Protein AF-A0A4Y7KEE1-F1 (afdb_monomer_lite)

Foldseek 3Di:
DDKDFPDWDWDDDPDRDIDIDTDIADPVRHDDPDPVVVVVVVVVVCVCVVPQKAWAWDDDDVWIKIKIKHFQPPVNDGDPCLVVLLVVLVVVVDPDDDDDVCVVCCVVCVVVPPPQDFDFDDDDPTTITMTIDIDDPPPPDPDDRVVSRVSSVCSVVVHD

Structure (mmCIF, N/CA/C/O backbone):
data_AF-A0A4Y7KEE1-F1
#
_entry.id   AF-A0A4Y7KEE1-F1
#
loop_
_atom_site.group_PDB
_atom_site.id
_atom_site.type_symbol
_atom_site.label_atom_id
_atom_site.label_alt_id
_atom_site.label_comp_id
_atom_site.label_asym_id
_atom_site.label_entity_id
_atom_site.label_seq_id
_atom_site.pdbx_PDB_ins_code
_atom_site.Cartn_x
_atom_site.Cartn_y
_atom_site.Cartn_z
_atom_site.occupancy
_atom_site.B_iso_or_equiv
_atom_site.auth_seq_id
_atom_site.auth_comp_id
_atom_site.auth_asym_id
_atom_site.auth_atom_id
_atom_site.pdbx_PDB_model_num
ATOM 1 N N . MET A 1 1 ? -20.496 4.075 8.091 1.00 54.81 1 MET A N 1
ATOM 2 C CA . MET A 1 1 ? -20.223 3.992 9.544 1.00 54.81 1 MET A CA 1
ATOM 3 C C . MET A 1 1 ? -18.836 4.551 9.775 1.00 54.81 1 MET A C 1
ATOM 5 O O . MET A 1 1 ? -17.919 4.095 9.106 1.00 54.81 1 MET A O 1
ATOM 9 N N . TYR A 1 2 ? -18.701 5.547 10.648 1.00 70.38 2 TYR A N 1
ATOM 10 C CA . TYR A 1 2 ? -17.407 6.141 10.979 1.00 70.38 2 TYR A CA 1
ATOM 11 C C . TYR A 1 2 ? -16.851 5.463 12.233 1.00 70.38 2 TYR A C 1
ATOM 13 O O . TYR A 1 2 ? -17.545 5.364 13.247 1.00 70.38 2 TYR A O 1
ATOM 21 N N . TYR A 1 3 ? -15.624 4.963 12.125 1.00 81.88 3 TYR A N 1
ATOM 22 C CA . TYR A 1 3 ? -14.853 4.407 13.230 1.00 81.88 3 TYR A CA 1
ATOM 23 C C . TYR A 1 3 ? -13.720 5.372 13.554 1.00 81.88 3 TYR A C 1
ATOM 25 O O . TYR A 1 3 ? -13.128 5.949 12.642 1.00 81.88 3 TYR A O 1
ATOM 33 N N . GLN A 1 4 ? -13.408 5.526 14.834 1.00 84.25 4 GLN A N 1
ATOM 34 C CA . GLN A 1 4 ? -12.273 6.314 15.292 1.00 84.25 4 GLN A CA 1
ATOM 35 C C . GLN A 1 4 ? -11.287 5.397 16.009 1.00 84.25 4 GLN A C 1
ATOM 37 O O . GLN A 1 4 ? -11.667 4.620 16.887 1.00 84.25 4 GLN A O 1
ATOM 42 N N . ILE A 1 5 ? -10.014 5.485 15.629 1.00 86.88 5 ILE A N 1
ATOM 43 C CA . ILE A 1 5 ? -8.929 4.824 16.350 1.00 86.88 5 ILE A CA 1
ATOM 44 C C . ILE A 1 5 ? -8.558 5.739 17.514 1.00 86.88 5 ILE A C 1
ATOM 46 O O . ILE A 1 5 ? -8.066 6.846 17.313 1.00 86.88 5 ILE A O 1
ATOM 50 N N . SER A 1 6 ? -8.841 5.292 18.731 1.00 85.56 6 SER A N 1
ATOM 51 C CA . SER A 1 6 ? -8.534 6.032 19.956 1.00 85.56 6 SER A CA 1
ATOM 52 C C . SER A 1 6 ? -7.129 5.722 20.469 1.00 85.56 6 SER A C 1
ATOM 54 O O . SER A 1 6 ? -6.498 6.576 21.083 1.00 85.56 6 SER A O 1
ATOM 56 N N . TYR A 1 7 ? -6.638 4.507 20.224 1.00 88.31 7 TYR A N 1
ATOM 57 C CA . TYR A 1 7 ? -5.282 4.092 20.569 1.00 88.31 7 TYR A CA 1
ATOM 58 C C . TYR A 1 7 ? -4.814 2.980 19.628 1.00 88.31 7 TYR A C 1
ATOM 60 O O . TYR A 1 7 ? -5.623 2.179 19.159 1.00 88.31 7 TYR A O 1
ATOM 68 N N . GLY A 1 8 ? -3.512 2.919 19.368 1.00 89.50 8 GLY A N 1
ATOM 69 C CA . GLY A 1 8 ? -2.883 1.850 18.605 1.00 89.50 8 GLY A CA 1
ATOM 70 C C . GLY A 1 8 ? -1.520 1.510 19.194 1.00 89.50 8 GLY A C 1
ATOM 71 O O . GLY A 1 8 ? -0.763 2.408 19.559 1.00 89.50 8 GLY A O 1
ATOM 72 N N . ARG A 1 9 ? -1.206 0.220 19.284 1.00 91.38 9 ARG A N 1
ATOM 73 C CA . ARG A 1 9 ? 0.100 -0.291 19.693 1.00 91.38 9 ARG A CA 1
ATOM 74 C C . ARG A 1 9 ? 0.624 -1.229 18.622 1.00 91.38 9 ARG A C 1
ATOM 76 O O . ARG A 1 9 ? -0.038 -2.193 18.261 1.00 91.38 9 ARG A O 1
ATOM 83 N N . PHE A 1 10 ? 1.832 -0.954 18.154 1.00 87.81 10 PHE A N 1
ATOM 84 C CA . PHE A 1 10 ? 2.564 -1.818 17.240 1.00 87.81 10 PHE A CA 1
ATOM 85 C C . PHE A 1 10 ? 3.722 -2.476 17.990 1.00 87.81 10 PHE A C 1
ATOM 87 O O . PHE A 1 10 ? 4.489 -1.794 18.672 1.00 87.81 10 PHE A O 1
ATOM 94 N N . SER A 1 11 ? 3.834 -3.795 17.876 1.00 86.88 11 SER A N 1
ATOM 95 C CA . SER A 1 11 ? 4.853 -4.597 18.545 1.00 86.88 11 SER A CA 1
ATOM 96 C C . SER A 1 11 ? 5.508 -5.533 17.535 1.00 86.88 11 SER A C 1
ATOM 98 O O . SER A 1 11 ? 4.820 -6.251 16.814 1.00 86.88 11 SER A O 1
ATOM 100 N N . ILE A 1 12 ? 6.837 -5.562 17.489 1.00 83.50 12 ILE A N 1
ATOM 101 C CA . ILE A 1 12 ? 7.584 -6.518 16.666 1.00 83.50 12 ILE A CA 1
ATOM 102 C C . ILE A 1 12 ? 7.869 -7.752 17.529 1.00 83.50 12 ILE A C 1
ATOM 104 O O . ILE A 1 12 ? 8.464 -7.638 18.600 1.00 83.50 12 ILE A O 1
ATOM 108 N N . LYS A 1 13 ? 7.422 -8.925 17.080 1.00 82.56 13 LYS A N 1
ATOM 109 C CA . LYS A 1 13 ? 7.801 -10.235 17.629 1.00 82.56 13 LYS A CA 1
ATOM 110 C C . LYS A 1 13 ? 9.050 -10.742 16.889 1.00 82.56 13 LYS A C 1
ATOM 112 O O . LYS A 1 13 ? 9.412 -10.227 15.832 1.00 82.56 13 LYS A O 1
ATOM 117 N N . HIS A 1 14 ? 9.739 -11.740 17.446 1.00 71.25 14 HIS A N 1
ATOM 118 C CA . HIS A 1 14 ? 10.884 -12.356 16.764 1.00 71.25 14 HIS A CA 1
ATOM 119 C C . HIS A 1 14 ? 10.469 -12.937 15.396 1.00 71.25 14 HIS A C 1
ATOM 121 O O . HIS A 1 14 ? 9.341 -13.402 15.229 1.00 71.25 14 HIS A O 1
ATOM 127 N N . GLU A 1 15 ? 11.395 -12.885 14.431 1.00 62.25 15 GLU A N 1
ATOM 128 C CA . GLU A 1 15 ? 11.263 -13.460 13.080 1.00 62.25 15 GLU A CA 1
ATOM 129 C C . GLU A 1 15 ? 10.075 -12.926 12.258 1.00 62.25 15 GLU A C 1
ATOM 131 O O . GLU A 1 15 ? 9.179 -13.668 11.873 1.00 62.25 15 GLU A O 1
ATOM 136 N N . GLN A 1 16 ? 10.085 -11.623 11.948 1.00 68.38 16 GLN A N 1
ATOM 137 C CA . GLN A 1 16 ? 9.185 -10.983 10.962 1.00 68.38 16 GLN A CA 1
ATOM 138 C C . GLN A 1 16 ? 7.691 -10.950 11.325 1.00 68.38 16 GLN A C 1
ATOM 140 O O . GLN A 1 16 ? 6.884 -10.431 10.556 1.00 68.38 16 GLN A O 1
ATOM 145 N N . ASN A 1 17 ? 7.315 -11.430 12.507 1.00 76.44 17 ASN A N 1
ATOM 146 C CA . ASN A 1 17 ? 5.951 -11.311 12.998 1.00 76.44 17 ASN A CA 1
ATOM 147 C C . ASN A 1 17 ? 5.754 -9.955 13.677 1.00 76.44 17 ASN A C 1
ATOM 149 O O . ASN A 1 17 ? 6.532 -9.566 14.544 1.00 76.44 17 ASN A O 1
ATOM 153 N N . CYS A 1 18 ? 4.693 -9.239 13.322 1.00 78.88 18 CYS A N 1
ATOM 154 C CA . CYS A 1 18 ? 4.279 -8.026 14.017 1.00 78.88 18 CYS A CA 1
ATOM 155 C C . CYS A 1 18 ? 2.864 -8.186 14.576 1.00 78.88 18 CYS A C 1
ATOM 157 O O . CYS A 1 18 ? 2.031 -8.916 14.042 1.00 78.88 18 CYS A O 1
ATOM 159 N N . GLU A 1 19 ? 2.610 -7.522 15.694 1.00 88.00 19 GLU A N 1
ATOM 160 C CA . GLU A 1 19 ? 1.314 -7.461 16.350 1.00 88.00 19 GLU A CA 1
ATOM 161 C C . GLU A 1 19 ? 0.860 -6.006 16.384 1.00 88.00 19 GLU A C 1
ATOM 163 O O . GLU A 1 19 ? 1.609 -5.117 16.795 1.00 88.00 19 GLU A O 1
ATOM 168 N N . LEU A 1 20 ? -0.358 -5.772 15.906 1.00 86.94 20 LEU A N 1
ATOM 169 C CA . LEU A 1 20 ? -0.998 -4.467 15.901 1.00 86.94 20 LEU A CA 1
ATOM 170 C C . LEU A 1 20 ? -2.271 -4.555 16.742 1.00 86.94 20 LEU A C 1
ATOM 172 O O . LEU A 1 20 ? -3.259 -5.148 16.313 1.00 86.94 20 LEU A O 1
ATOM 176 N N . ASP A 1 21 ? -2.247 -3.929 17.914 1.00 89.56 21 ASP A N 1
ATOM 177 C CA . ASP A 1 21 ? -3.406 -3.799 18.788 1.00 89.56 21 ASP A CA 1
ATOM 178 C C . ASP A 1 21 ? -4.056 -2.436 18.557 1.00 89.56 21 ASP A C 1
ATOM 180 O O . ASP A 1 21 ? -3.421 -1.399 18.750 1.00 89.56 21 ASP A O 1
ATOM 184 N N . LEU A 1 22 ? -5.330 -2.415 18.167 1.00 88.50 22 LEU A N 1
ATOM 185 C CA . LEU A 1 22 ? -6.085 -1.180 17.949 1.00 88.50 22 LEU A CA 1
ATOM 186 C C . LEU A 1 22 ? -7.259 -1.088 18.922 1.00 88.50 22 LEU A C 1
ATOM 188 O O . LEU A 1 22 ? -8.079 -2.001 19.022 1.00 88.50 22 LEU A O 1
ATOM 192 N N . PHE A 1 23 ? -7.386 0.056 19.588 1.00 89.31 23 PHE A N 1
ATOM 193 C CA . PHE A 1 23 ? -8.585 0.428 20.322 1.00 89.31 23 PHE A CA 1
ATOM 194 C C . PHE A 1 23 ? -9.456 1.313 19.430 1.00 89.31 23 PHE A C 1
ATOM 196 O O . PHE A 1 23 ? -9.130 2.474 19.164 1.00 89.31 23 PHE A O 1
ATOM 203 N N . VAL A 1 24 ? -10.556 0.736 18.944 1.00 89.31 24 VAL A N 1
ATOM 204 C CA . VAL A 1 24 ? -11.468 1.371 17.988 1.00 89.31 24 VAL A CA 1
ATOM 205 C C . VAL A 1 24 ? -12.819 1.628 18.645 1.00 89.31 24 VAL A C 1
ATOM 207 O O . VAL A 1 24 ? -13.430 0.718 19.212 1.00 89.31 24 VAL A O 1
ATOM 210 N N . VAL A 1 25 ? -13.302 2.862 18.527 1.00 89.44 25 VAL A N 1
ATOM 211 C CA . VAL A 1 25 ? -14.622 3.289 19.001 1.00 89.44 25 VAL A CA 1
ATOM 212 C C . VAL A 1 25 ? -15.518 3.668 17.824 1.00 89.44 25 VAL A C 1
ATOM 214 O O . VAL A 1 25 ? -15.053 4.068 16.753 1.00 89.44 25 VAL A O 1
ATOM 217 N N . GLN A 1 26 ? -16.826 3.503 18.002 1.00 87.56 26 GLN A N 1
ATOM 218 C CA . GLN A 1 26 ? -17.817 4.017 17.059 1.00 87.56 26 GLN A CA 1
ATOM 219 C C . GLN A 1 26 ? -17.933 5.540 17.184 1.00 87.56 26 GLN A C 1
ATOM 221 O O . GLN A 1 26 ? -17.502 6.126 18.174 1.00 87.56 26 GLN A O 1
ATOM 226 N N . ALA A 1 27 ? -18.564 6.180 16.198 1.00 83.62 27 ALA A N 1
ATOM 227 C CA . ALA A 1 27 ? -18.830 7.621 16.218 1.00 83.62 27 ALA A CA 1
ATOM 228 C C . ALA A 1 27 ? -19.611 8.102 17.461 1.00 83.62 27 ALA A C 1
ATOM 230 O O . ALA A 1 27 ? -19.524 9.270 17.817 1.00 83.62 27 ALA A O 1
ATOM 231 N N . ASP A 1 28 ? -20.353 7.215 18.134 1.00 84.31 28 ASP A N 1
ATOM 232 C CA . ASP A 1 28 ? -21.051 7.505 19.393 1.00 84.31 28 ASP A CA 1
ATOM 233 C C . ASP A 1 28 ? -20.182 7.277 20.650 1.00 84.31 28 ASP A C 1
ATOM 235 O O . ASP A 1 28 ? -20.692 7.304 21.770 1.00 84.31 28 ASP A O 1
ATOM 239 N N . GLY A 1 29 ? -18.883 7.014 20.477 1.00 84.25 29 GLY A N 1
ATOM 240 C CA . GLY A 1 29 ? -17.919 6.739 21.543 1.00 84.25 29 GLY A CA 1
ATOM 241 C C . GLY A 1 29 ? -18.013 5.332 2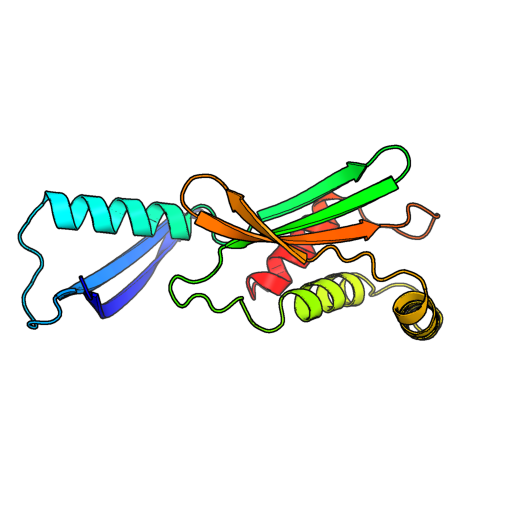2.140 1.00 84.25 29 GLY A C 1
ATOM 242 O O . GLY A 1 29 ? -17.230 4.992 23.027 1.00 84.25 29 GLY A O 1
ATOM 243 N N . LYS A 1 30 ? -18.943 4.485 21.679 1.00 87.38 30 LYS A N 1
ATOM 244 C CA . LYS A 1 30 ? -19.136 3.144 22.245 1.00 87.38 30 LYS A CA 1
ATOM 245 C C . LYS A 1 30 ? -18.227 2.107 21.599 1.00 87.38 30 LYS A C 1
ATOM 247 O O . LYS A 1 30 ? -17.859 2.188 20.424 1.00 87.38 30 LYS A O 1
ATOM 252 N N . LYS A 1 31 ? -17.932 1.054 22.367 1.00 87.44 31 LYS A N 1
ATOM 253 C CA . LYS A 1 31 ? -17.244 -0.142 21.869 1.00 87.44 31 LYS A CA 1
ATOM 254 C C . LYS A 1 31 ? -18.091 -0.839 20.799 1.00 87.44 31 LYS A C 1
ATOM 256 O O . LYS A 1 31 ? -19.317 -0.900 20.891 1.00 87.44 31 LYS A O 1
ATOM 261 N N . ILE A 1 32 ? -17.433 -1.408 19.795 1.00 88.06 32 ILE A N 1
ATOM 262 C CA . ILE A 1 32 ? -18.072 -2.295 18.821 1.00 88.06 32 ILE A CA 1
ATOM 263 C C . ILE A 1 32 ? -18.342 -3.629 19.527 1.00 88.06 32 ILE A C 1
ATOM 265 O O . ILE A 1 32 ? -17.412 -4.392 19.751 1.00 88.06 32 ILE A O 1
ATOM 269 N N . VAL A 1 33 ? -19.581 -3.904 19.937 1.00 87.81 33 VAL A N 1
ATOM 270 C CA . VAL A 1 33 ? -19.946 -5.175 20.608 1.00 87.81 33 VAL A CA 1
ATOM 271 C C . VAL A 1 33 ? -20.333 -6.260 19.598 1.00 87.81 33 VAL A C 1
ATOM 273 O O . VAL A 1 33 ? -20.133 -7.444 19.843 1.00 87.81 33 VAL A O 1
ATOM 276 N N . ASP A 1 34 ? -20.851 -5.848 18.444 1.00 89.75 34 ASP A N 1
ATOM 277 C CA . ASP A 1 34 ? -21.272 -6.732 17.359 1.00 89.75 34 ASP A CA 1
ATOM 278 C C . ASP A 1 34 ? -20.068 -7.455 16.731 1.00 89.75 34 ASP A C 1
ATOM 280 O O . ASP A 1 34 ? -19.180 -6.824 16.146 1.00 89.75 34 ASP A O 1
ATOM 284 N N . LEU A 1 35 ? -20.058 -8.786 16.837 1.00 90.88 35 LEU A N 1
ATOM 285 C CA . LEU A 1 35 ? -18.979 -9.638 16.340 1.00 90.88 35 LEU A CA 1
ATOM 286 C C . LEU A 1 35 ? -18.854 -9.603 14.810 1.00 90.88 35 LEU A C 1
ATOM 288 O O . LEU A 1 35 ? -17.743 -9.659 14.289 1.00 90.88 35 LEU A O 1
ATOM 292 N N . ASN A 1 36 ? -19.959 -9.452 14.076 1.00 91.94 36 ASN A N 1
ATOM 293 C CA . ASN A 1 36 ? -19.917 -9.347 12.618 1.00 91.94 36 ASN A CA 1
ATOM 294 C C . ASN A 1 36 ? -19.242 -8.042 12.193 1.00 91.94 36 ASN A C 1
ATOM 296 O O . ASN A 1 36 ? -18.418 -8.043 11.279 1.00 91.94 36 ASN A O 1
ATOM 300 N N . LYS A 1 37 ? -19.524 -6.938 12.895 1.00 88.25 37 LYS A N 1
ATOM 301 C CA . LYS A 1 37 ? -18.843 -5.654 12.657 1.00 88.25 37 LYS A CA 1
ATOM 302 C C . LYS A 1 37 ? -17.357 -5.720 13.006 1.00 88.25 37 LYS A C 1
ATOM 304 O O . LYS A 1 37 ? -16.546 -5.193 12.247 1.00 88.25 37 LYS A O 1
ATOM 309 N N . GLN A 1 38 ? -16.994 -6.383 14.108 1.00 88.69 38 GLN A N 1
ATOM 310 C CA . GLN A 1 38 ? -15.589 -6.611 14.468 1.00 88.69 38 GLN A CA 1
ATOM 311 C C . GLN A 1 38 ? -14.867 -7.442 13.400 1.00 88.69 38 GLN A C 1
ATOM 313 O O . GLN A 1 38 ? -13.806 -7.042 12.930 1.00 88.69 38 GLN A O 1
ATOM 318 N N . ASN A 1 39 ? -15.459 -8.555 12.961 1.00 90.62 39 ASN A N 1
ATOM 319 C CA . ASN A 1 39 ? -14.878 -9.419 11.934 1.00 90.62 39 ASN A CA 1
ATOM 320 C C . ASN A 1 39 ? -14.729 -8.693 10.595 1.00 90.62 39 ASN A C 1
ATOM 322 O O . ASN A 1 39 ? -13.684 -8.800 9.959 1.00 90.62 39 ASN A O 1
ATOM 326 N N . ALA A 1 40 ? -15.730 -7.912 10.184 1.00 88.38 40 ALA A N 1
ATOM 327 C CA . ALA A 1 40 ? -15.650 -7.101 8.974 1.00 88.38 40 ALA A CA 1
ATOM 328 C C . ALA A 1 40 ? -14.511 -6.067 9.051 1.00 88.38 40 ALA A C 1
ATOM 330 O O . ALA A 1 40 ? -13.750 -5.917 8.094 1.00 88.38 40 ALA A O 1
ATOM 331 N N . LEU A 1 41 ? -14.353 -5.395 10.198 1.00 86.88 41 LEU A N 1
ATOM 332 C CA . LEU A 1 41 ? -13.262 -4.445 10.429 1.00 86.88 41 LEU A CA 1
ATOM 333 C C . LEU A 1 41 ? -11.891 -5.136 10.392 1.00 86.88 41 LEU A C 1
ATOM 335 O O . LEU A 1 41 ? -10.991 -4.665 9.700 1.00 86.88 41 LEU A O 1
ATOM 339 N N . CYS A 1 42 ? -11.742 -6.269 11.081 1.00 86.38 42 CYS A N 1
ATOM 340 C CA . CYS A 1 42 ? -10.508 -7.055 11.092 1.00 86.38 42 CYS A CA 1
ATOM 341 C C . CYS A 1 42 ? -10.134 -7.563 9.696 1.00 86.38 42 CYS A C 1
ATOM 343 O O . CYS A 1 42 ? -8.976 -7.459 9.299 1.00 86.38 42 CYS A O 1
ATOM 345 N N . SER A 1 43 ? -11.098 -8.084 8.932 1.00 85.62 43 SER A N 1
ATOM 346 C CA . SER A 1 43 ? -10.872 -8.532 7.553 1.00 85.62 43 SER A CA 1
ATOM 347 C C . SER A 1 43 ? -10.406 -7.387 6.660 1.00 85.62 43 SER A C 1
ATOM 349 O O . SER A 1 43 ? -9.466 -7.560 5.887 1.00 85.62 43 SER A O 1
ATOM 351 N N . ARG A 1 44 ? -10.998 -6.197 6.816 1.00 81.31 44 ARG A N 1
ATOM 352 C CA . ARG A 1 44 ? -10.585 -5.012 6.062 1.00 81.31 44 ARG A CA 1
ATOM 353 C C . ARG A 1 44 ? -9.174 -4.564 6.432 1.00 81.31 44 ARG A C 1
ATOM 355 O O . ARG A 1 44 ? -8.358 -4.378 5.541 1.00 81.31 44 ARG A O 1
ATOM 362 N N . LEU A 1 45 ? -8.859 -4.472 7.726 1.00 83.12 45 LEU A N 1
ATOM 363 C CA . LEU A 1 45 ? -7.512 -4.130 8.195 1.00 83.12 45 LEU A CA 1
ATOM 364 C C . LEU A 1 45 ? -6.463 -5.128 7.698 1.00 83.12 45 LEU A C 1
ATOM 366 O O . LEU A 1 45 ? -5.416 -4.716 7.216 1.00 83.12 45 LEU A O 1
ATOM 370 N N . ARG A 1 46 ? -6.749 -6.435 7.746 1.00 83.19 46 ARG A N 1
ATOM 371 C CA . ARG A 1 46 ? -5.852 -7.461 7.192 1.00 83.19 46 ARG A CA 1
ATOM 372 C C . ARG A 1 46 ? -5.618 -7.257 5.702 1.00 83.19 46 ARG A C 1
ATOM 374 O O . ARG A 1 46 ? -4.482 -7.346 5.260 1.00 83.19 46 ARG A O 1
ATOM 381 N N . MET A 1 47 ? -6.666 -6.958 4.941 1.00 75.44 47 MET A N 1
ATOM 382 C CA . MET A 1 47 ? -6.537 -6.696 3.510 1.00 75.44 47 MET A CA 1
ATOM 383 C C . MET A 1 47 ? -5.670 -5.460 3.222 1.00 75.44 47 MET A C 1
ATOM 385 O O . MET A 1 47 ? -4.835 -5.520 2.324 1.00 75.44 47 MET A O 1
ATOM 389 N N . GLU A 1 48 ? -5.833 -4.365 3.976 1.00 76.12 48 GLU A N 1
ATOM 390 C CA . GLU A 1 48 ? -4.971 -3.176 3.836 1.00 76.12 48 GLU A CA 1
ATOM 391 C C . GLU A 1 48 ? -3.512 -3.461 4.228 1.00 76.12 48 GLU A C 1
ATOM 393 O O . GLU A 1 48 ? -2.589 -2.975 3.583 1.00 76.12 48 GLU A O 1
ATOM 398 N N . LEU A 1 49 ? -3.287 -4.277 5.264 1.00 77.81 49 LEU A N 1
ATOM 399 C CA . LEU A 1 49 ? -1.945 -4.584 5.770 1.00 77.81 49 LEU A CA 1
ATOM 400 C C . LEU A 1 49 ? -1.192 -5.631 4.932 1.00 77.81 49 LEU A C 1
ATOM 402 O O . LEU A 1 49 ? 0.036 -5.614 4.911 1.00 77.81 49 LEU A O 1
ATOM 406 N N . LEU A 1 50 ? -1.897 -6.542 4.251 1.00 72.12 50 LEU A N 1
ATOM 407 C CA . LEU A 1 50 ? -1.280 -7.589 3.424 1.00 72.12 50 LEU A CA 1
ATOM 408 C C . LEU A 1 50 ? -0.748 -7.053 2.090 1.00 72.12 50 LEU A C 1
ATOM 410 O O . LEU A 1 50 ? 0.263 -7.546 1.589 1.00 72.12 50 LEU A O 1
ATOM 414 N N . HIS A 1 51 ? -1.413 -6.050 1.513 1.00 67.75 51 HIS A N 1
ATOM 415 C CA . HIS A 1 51 ? -1.061 -5.501 0.203 1.00 67.75 51 HIS A CA 1
ATOM 416 C C . HIS A 1 51 ? -1.100 -3.967 0.200 1.00 67.75 51 HIS A C 1
ATOM 418 O O . HIS A 1 51 ? -1.888 -3.386 -0.547 1.00 67.75 51 HIS A O 1
ATOM 424 N N . PRO A 1 52 ? -0.249 -3.299 1.003 1.00 72.94 52 PRO A N 1
ATOM 425 C CA . PRO A 1 52 ? -0.259 -1.839 1.103 1.00 72.94 52 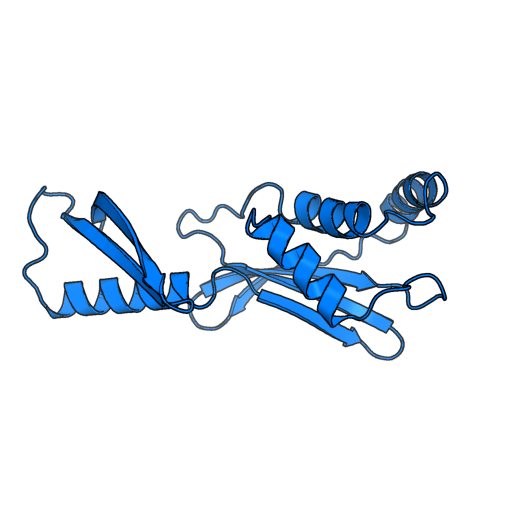PRO A CA 1
ATOM 426 C C . PRO A 1 52 ? 0.085 -1.155 -0.230 1.00 72.94 52 PRO A C 1
ATOM 428 O O . PRO A 1 52 ? -0.360 -0.043 -0.483 1.00 72.94 52 PRO A O 1
ATOM 431 N N . LEU A 1 53 ? 0.868 -1.824 -1.083 1.00 80.19 53 LEU A N 1
ATOM 432 C CA . LEU A 1 53 ? 1.322 -1.362 -2.393 1.00 80.19 53 LEU A CA 1
ATOM 433 C C . LEU A 1 53 ? 1.929 -2.555 -3.147 1.00 80.19 53 LEU A C 1
ATOM 435 O O . LEU A 1 53 ? 2.638 -3.365 -2.540 1.00 80.19 53 LEU A O 1
ATOM 439 N N . GLN A 1 54 ? 1.704 -2.664 -4.458 1.00 86.12 54 GLN A N 1
ATOM 440 C CA . GLN A 1 54 ? 2.368 -3.676 -5.290 1.00 86.12 54 GLN A CA 1
ATOM 441 C C . GLN A 1 54 ? 3.341 -3.019 -6.266 1.00 86.12 54 GLN A C 1
ATOM 443 O O . GLN A 1 54 ? 3.024 -2.018 -6.899 1.00 86.12 54 GLN A O 1
ATOM 448 N N . VAL A 1 55 ? 4.531 -3.604 -6.383 1.00 88.31 55 VAL A N 1
ATOM 449 C CA . VAL A 1 55 ? 5.587 -3.175 -7.307 1.00 88.31 55 VAL A CA 1
ATOM 450 C C . VAL A 1 55 ? 6.084 -4.419 -8.023 1.00 88.31 55 VAL A C 1
ATOM 452 O O . VAL A 1 55 ? 6.465 -5.376 -7.341 1.00 88.31 55 VAL A O 1
ATOM 455 N N . ALA A 1 56 ? 6.056 -4.396 -9.352 1.00 89.00 56 ALA A N 1
ATOM 456 C CA . ALA A 1 56 ? 6.503 -5.489 -10.207 1.00 89.00 56 ALA A CA 1
ATOM 457 C C . ALA A 1 56 ? 7.125 -4.948 -11.497 1.00 89.00 56 ALA A C 1
ATOM 459 O O . ALA A 1 56 ? 6.652 -3.951 -12.040 1.00 89.00 56 ALA A O 1
ATOM 460 N N . VAL A 1 57 ? 8.147 -5.623 -12.012 1.00 84.50 57 VAL A N 1
ATOM 461 C CA . VAL A 1 57 ? 8.646 -5.418 -13.372 1.00 84.50 57 VAL A CA 1
ATOM 462 C C . VAL A 1 57 ? 8.067 -6.509 -14.266 1.00 84.50 57 VAL A C 1
ATOM 464 O O . VAL A 1 57 ? 8.189 -7.698 -13.973 1.00 84.50 57 VAL A O 1
ATOM 467 N N . VAL A 1 58 ? 7.421 -6.108 -15.355 1.00 83.81 58 VAL A N 1
ATOM 468 C CA . VAL A 1 58 ? 6.771 -7.010 -16.310 1.00 83.81 58 VAL A CA 1
ATOM 469 C C . VAL A 1 58 ? 7.328 -6.801 -17.711 1.00 83.81 58 VAL A C 1
ATOM 471 O O . VAL A 1 58 ? 7.693 -5.691 -18.086 1.00 83.81 58 VAL A O 1
ATOM 474 N N . SER A 1 59 ? 7.369 -7.863 -18.511 1.00 80.75 59 SER A N 1
ATOM 475 C CA . SER A 1 59 ? 7.724 -7.769 -19.928 1.00 80.75 59 SER A CA 1
ATOM 476 C C . SER A 1 59 ? 6.544 -7.239 -20.747 1.00 80.75 59 SER A C 1
ATOM 478 O O . SER A 1 59 ? 5.450 -7.810 -20.687 1.00 80.75 59 SER A O 1
ATOM 480 N N . ARG A 1 60 ? 6.772 -6.218 -21.572 1.00 75.06 60 ARG A N 1
ATOM 481 C CA . ARG A 1 60 ? 5.838 -5.705 -22.580 1.00 75.06 60 ARG A CA 1
ATOM 482 C C . ARG A 1 60 ? 6.460 -5.853 -23.969 1.00 75.06 60 ARG A C 1
ATOM 484 O O . ARG A 1 60 ? 6.962 -4.906 -24.563 1.00 75.06 60 ARG A O 1
ATOM 491 N N . GLY A 1 61 ? 6.390 -7.064 -24.516 1.00 75.88 61 GLY A N 1
ATOM 492 C CA . GLY A 1 61 ? 6.998 -7.358 -25.815 1.00 75.88 61 GLY A CA 1
ATOM 493 C C . GLY A 1 61 ? 8.531 -7.296 -25.728 1.00 75.88 61 GLY A C 1
ATOM 494 O O . GLY A 1 61 ? 9.076 -8.022 -24.899 1.00 75.88 61 GLY A O 1
ATOM 495 N N . PRO A 1 62 ? 9.220 -6.493 -26.565 1.00 68.56 62 PRO A N 1
ATOM 496 C CA . PRO A 1 62 ? 10.673 -6.326 -26.485 1.00 68.56 62 PRO A CA 1
ATOM 497 C C . PRO A 1 62 ? 11.122 -5.438 -25.315 1.00 68.56 62 PRO A C 1
ATOM 499 O O . PRO A 1 62 ? 12.303 -5.435 -25.002 1.00 68.56 62 PRO A O 1
ATOM 502 N N . ASP A 1 63 ? 10.205 -4.700 -24.683 1.00 68.31 63 ASP A N 1
ATOM 503 C CA . ASP A 1 63 ? 10.525 -3.750 -23.619 1.00 68.31 63 ASP A CA 1
ATOM 504 C C . ASP A 1 63 ? 10.128 -4.291 -22.238 1.00 68.31 63 ASP A C 1
ATOM 506 O O . ASP A 1 63 ? 9.276 -5.177 -22.107 1.00 68.31 63 ASP A O 1
ATOM 510 N N . SER A 1 64 ? 10.704 -3.714 -21.184 1.00 74.00 64 SER A N 1
ATOM 511 C CA . SER A 1 64 ? 10.317 -3.979 -19.795 1.00 74.00 64 SER A CA 1
ATOM 512 C C . SER A 1 64 ? 9.551 -2.789 -19.213 1.00 74.00 64 SER A C 1
ATOM 514 O O . SER A 1 64 ? 9.854 -1.636 -19.502 1.00 74.00 64 SER A O 1
ATOM 516 N N . GLU A 1 65 ? 8.561 -3.043 -18.360 1.00 80.25 65 GLU A N 1
ATOM 517 C CA . GLU A 1 65 ? 7.781 -2.008 -17.677 1.00 80.25 65 GLU A CA 1
ATOM 518 C C . GLU A 1 65 ? 7.788 -2.209 -16.166 1.00 80.25 65 GLU A C 1
ATOM 520 O O . GLU A 1 65 ? 7.526 -3.300 -15.665 1.00 80.25 65 GLU A O 1
ATOM 525 N N . LEU A 1 66 ? 8.020 -1.127 -15.428 1.00 83.94 66 LEU A N 1
ATOM 526 C CA . LEU A 1 66 ? 7.747 -1.055 -14.002 1.00 83.94 66 LEU A CA 1
ATOM 527 C C . LEU A 1 66 ? 6.266 -0.725 -13.794 1.00 83.94 66 LEU A C 1
ATOM 529 O O . LEU A 1 66 ? 5.789 0.336 -14.203 1.00 83.94 66 LEU A O 1
ATOM 533 N N . LEU A 1 67 ? 5.562 -1.626 -13.117 1.00 87.25 67 LEU A N 1
ATOM 534 C CA . LEU A 1 67 ? 4.201 -1.438 -12.644 1.00 87.25 67 LEU A CA 1
ATOM 535 C C . LEU A 1 67 ? 4.208 -1.153 -11.149 1.00 87.25 67 LEU A C 1
ATOM 537 O O . LEU A 1 67 ? 4.708 -1.948 -10.349 1.00 87.25 67 LEU A O 1
ATOM 541 N N . VAL A 1 68 ? 3.591 -0.037 -10.775 1.00 87.19 68 VAL A N 1
ATOM 542 C CA . VAL A 1 68 ? 3.290 0.287 -9.382 1.00 87.19 68 VAL A CA 1
ATOM 543 C C . VAL A 1 68 ? 1.785 0.407 -9.233 1.00 87.19 68 VAL A C 1
ATOM 545 O O . VAL A 1 68 ? 1.156 1.248 -9.869 1.00 87.19 68 VAL A O 1
ATOM 548 N N . VAL A 1 69 ? 1.207 -0.450 -8.399 1.00 87.38 69 VAL A N 1
ATOM 549 C CA . VAL A 1 69 ? -0.218 -0.451 -8.073 1.00 87.38 69 VAL A CA 1
ATOM 550 C C . VAL A 1 69 ? -0.370 0.081 -6.660 1.00 87.38 69 VAL A C 1
ATOM 552 O O . VAL A 1 69 ? -0.067 -0.618 -5.689 1.00 87.38 69 VAL A O 1
ATOM 555 N N . ASN A 1 70 ? -0.830 1.323 -6.564 1.00 83.31 70 ASN A N 1
ATOM 556 C CA . ASN A 1 70 ? -1.098 2.008 -5.312 1.00 83.31 70 ASN A CA 1
ATOM 557 C C . ASN A 1 70 ? -2.607 1.996 -5.027 1.00 83.31 70 ASN A C 1
ATOM 559 O O . ASN A 1 70 ? -3.359 2.595 -5.798 1.00 83.31 70 ASN A O 1
ATOM 563 N N . PRO A 1 71 ? -3.078 1.336 -3.955 1.00 78.88 71 PRO A N 1
ATOM 564 C CA . PRO A 1 71 ? -4.470 1.443 -3.534 1.00 78.88 71 PRO A CA 1
ATOM 565 C C . PRO A 1 71 ? -4.832 2.909 -3.270 1.00 78.88 71 PRO A C 1
ATOM 567 O O . PRO A 1 71 ? -4.092 3.622 -2.590 1.00 78.88 71 PRO A O 1
ATOM 570 N N . VAL A 1 72 ? -5.958 3.373 -3.814 1.00 74.31 72 VAL A N 1
ATOM 571 C CA . VAL A 1 72 ? -6.467 4.717 -3.521 1.00 74.31 72 VAL A CA 1
ATOM 572 C C . VAL A 1 72 ? -6.998 4.721 -2.093 1.00 74.31 72 VAL A C 1
ATOM 574 O O . VAL A 1 72 ? -7.678 3.784 -1.662 1.00 74.31 72 VAL A O 1
ATOM 577 N N . GLU A 1 73 ? -6.686 5.772 -1.337 1.00 66.19 73 GLU A N 1
ATOM 578 C CA . GLU A 1 73 ? -7.241 5.916 0.001 1.00 66.19 73 GLU A CA 1
ATOM 579 C C . GLU A 1 73 ? -8.771 5.994 -0.060 1.00 66.19 73 GLU A C 1
ATOM 581 O O . GLU A 1 73 ? -9.362 6.521 -1.000 1.00 66.19 73 GLU A O 1
ATOM 586 N N . LEU A 1 74 ? -9.447 5.568 1.008 1.00 55.44 74 LEU A N 1
ATOM 587 C CA . LEU A 1 74 ? -10.908 5.703 1.122 1.00 55.44 74 LEU A CA 1
ATOM 588 C C . LEU A 1 74 ? -11.397 7.160 1.078 1.00 55.44 74 LEU A C 1
ATOM 590 O O . LEU A 1 74 ? -12.592 7.399 0.921 1.00 55.44 74 LEU A O 1
ATOM 594 N N . SER A 1 75 ? -10.481 8.121 1.221 1.00 53.50 75 SER A N 1
ATOM 595 C CA . SER A 1 75 ? -10.707 9.553 1.035 1.00 53.50 75 SER A CA 1
ATOM 596 C C . SER A 1 75 ? -10.834 9.961 -0.445 1.00 53.50 75 SER A C 1
ATOM 598 O O . SER A 1 75 ? -11.132 11.120 -0.724 1.00 53.50 75 SER A O 1
ATOM 600 N N . GLY A 1 76 ? -10.583 9.051 -1.397 1.00 56.66 76 GLY A N 1
ATOM 601 C CA . GLY A 1 76 ? -10.519 9.330 -2.839 1.00 56.66 76 GLY A CA 1
ATOM 602 C C . GLY A 1 76 ? -9.257 10.087 -3.269 1.00 56.66 76 GLY A C 1
ATOM 603 O O . GLY A 1 76 ? -9.059 10.350 -4.462 1.00 56.66 76 GLY A O 1
ATOM 604 N N . SER A 1 77 ? -8.403 10.434 -2.305 1.00 59.41 77 SER A N 1
ATOM 605 C CA . SER A 1 77 ? -7.119 11.075 -2.549 1.00 59.41 77 SER A CA 1
ATOM 606 C C . SER A 1 77 ? -6.099 10.002 -2.909 1.00 59.41 77 SER A C 1
ATOM 608 O O . SER A 1 77 ? -5.911 9.031 -2.175 1.00 59.41 77 SER A O 1
ATOM 610 N N . GLY A 1 78 ? -5.450 10.165 -4.061 1.00 60.09 78 GLY A N 1
ATOM 611 C CA . GLY A 1 78 ? -4.240 9.411 -4.367 1.00 60.09 78 GLY A CA 1
ATOM 612 C C . GLY A 1 78 ? -3.141 9.765 -3.368 1.00 60.09 78 GLY A C 1
ATOM 613 O O . GLY A 1 78 ? -3.158 10.846 -2.767 1.00 60.09 78 GLY A O 1
ATOM 614 N N . ARG A 1 79 ? -2.164 8.874 -3.186 1.00 66.25 79 ARG A N 1
ATOM 615 C CA . ARG A 1 79 ? -1.016 9.179 -2.327 1.00 66.25 79 ARG A CA 1
ATOM 616 C C . ARG A 1 79 ? -0.199 10.286 -3.009 1.00 66.25 79 ARG A C 1
ATOM 618 O O . ARG A 1 79 ? 0.252 10.097 -4.144 1.00 66.25 79 ARG A O 1
ATOM 625 N N . PRO A 1 80 ? 0.001 11.451 -2.369 1.00 64.19 80 PRO A N 1
ATOM 626 C CA . PRO A 1 80 ? 0.820 12.497 -2.959 1.00 64.19 80 PRO A CA 1
ATOM 627 C C . PRO A 1 80 ? 2.238 11.955 -3.171 1.00 64.19 80 PRO A C 1
ATOM 629 O O . PRO A 1 80 ? 2.734 11.172 -2.366 1.00 64.19 80 PRO A O 1
ATOM 632 N N . LEU A 1 81 ? 2.890 12.382 -4.255 1.00 74.50 81 LEU A N 1
ATOM 633 C CA . LEU A 1 81 ? 4.301 12.094 -4.548 1.00 74.50 81 LEU A CA 1
ATOM 634 C C . LEU A 1 81 ? 4.654 10.655 -4.965 1.00 74.50 81 LEU A C 1
ATOM 636 O O . LEU A 1 81 ? 5.831 10.409 -5.185 1.00 74.50 81 LEU A O 1
ATOM 640 N N . VAL A 1 82 ? 3.706 9.735 -5.198 1.00 77.00 82 VAL A N 1
ATOM 641 C CA . VAL A 1 82 ? 4.041 8.363 -5.668 1.00 77.00 82 VAL A CA 1
ATOM 642 C C . VAL A 1 82 ? 4.949 8.384 -6.896 1.00 77.00 82 VAL A C 1
ATOM 644 O O . VAL A 1 82 ? 5.980 7.719 -6.926 1.00 77.00 82 VAL A O 1
ATOM 647 N N . PHE A 1 83 ? 4.619 9.209 -7.891 1.00 75.38 83 PHE A N 1
ATOM 648 C CA . PHE A 1 83 ? 5.462 9.358 -9.074 1.00 75.38 83 PHE A CA 1
ATOM 649 C C . PHE A 1 83 ? 6.857 9.909 -8.732 1.00 75.38 83 PHE A C 1
ATOM 651 O O . PHE A 1 83 ? 7.863 9.410 -9.234 1.00 75.38 83 PHE A O 1
ATOM 658 N N . TYR A 1 84 ? 6.931 10.898 -7.838 1.00 77.81 84 TYR A N 1
ATOM 659 C CA . TYR A 1 84 ? 8.198 11.462 -7.375 1.00 77.81 84 TYR A CA 1
ATOM 660 C C . TYR A 1 84 ? 9.050 10.406 -6.657 1.00 77.81 84 TYR A C 1
ATOM 662 O O . TYR A 1 84 ? 10.210 10.229 -7.020 1.00 77.81 84 TYR A O 1
ATOM 670 N N . ASP A 1 85 ? 8.474 9.643 -5.733 1.00 82.31 85 ASP A N 1
ATOM 671 C CA . ASP A 1 85 ? 9.151 8.573 -4.997 1.00 82.31 85 ASP A CA 1
ATOM 672 C C . ASP A 1 85 ? 9.663 7.479 -5.943 1.00 82.31 85 ASP A C 1
ATOM 674 O O . ASP A 1 85 ? 10.796 7.023 -5.799 1.00 82.31 85 ASP A O 1
ATOM 678 N N . ILE A 1 86 ? 8.893 7.109 -6.974 1.00 79.19 86 ILE A N 1
ATOM 679 C CA . ILE A 1 86 ? 9.361 6.160 -7.993 1.00 79.19 86 ILE A CA 1
ATOM 680 C C . ILE A 1 86 ? 10.564 6.733 -8.747 1.00 79.19 86 ILE A C 1
ATOM 682 O O . ILE A 1 86 ? 11.593 6.067 -8.876 1.00 79.19 86 ILE A O 1
ATOM 686 N N . THR A 1 87 ? 10.476 7.981 -9.219 1.00 75.81 87 THR A N 1
ATOM 687 C CA . THR A 1 87 ? 11.605 8.617 -9.915 1.00 75.81 87 THR A CA 1
ATOM 688 C C . THR A 1 87 ? 12.827 8.760 -9.011 1.00 75.81 87 THR A C 1
ATOM 690 O O . THR A 1 87 ? 13.956 8.579 -9.470 1.00 75.81 87 THR A O 1
ATOM 693 N N . LEU A 1 88 ? 12.622 9.024 -7.719 1.00 77.31 88 LEU A N 1
ATOM 694 C CA . LEU A 1 88 ? 13.682 9.133 -6.731 1.00 77.31 88 LEU A CA 1
ATOM 695 C C . LEU A 1 88 ? 14.321 7.773 -6.451 1.00 77.31 88 LEU A C 1
ATOM 697 O O . LEU A 1 88 ? 15.541 7.702 -6.410 1.00 77.31 88 LEU A O 1
ATOM 701 N N . ALA A 1 89 ? 13.550 6.692 -6.340 1.00 77.81 89 ALA A N 1
ATOM 702 C CA . ALA A 1 89 ? 14.076 5.335 -6.186 1.00 77.81 89 ALA A CA 1
ATOM 703 C C . ALA A 1 89 ? 14.936 4.921 -7.388 1.00 77.81 89 ALA A C 1
ATOM 705 O O . ALA A 1 89 ? 16.072 4.463 -7.238 1.00 77.81 89 ALA A O 1
ATOM 706 N N . LEU A 1 90 ? 14.442 5.176 -8.602 1.00 74.50 90 LEU A N 1
ATOM 707 C CA . LEU A 1 90 ? 15.188 4.925 -9.836 1.00 74.50 90 LEU A CA 1
ATOM 708 C C . LEU A 1 90 ? 16.441 5.812 -9.941 1.00 74.50 90 LEU A C 1
ATOM 710 O O . LEU A 1 90 ? 17.455 5.392 -10.495 1.00 74.50 90 LEU A O 1
ATOM 714 N N . LYS A 1 91 ? 16.422 7.015 -9.359 1.00 69.75 91 LYS A N 1
ATOM 715 C CA . LYS A 1 91 ? 17.587 7.905 -9.276 1.00 69.75 91 LYS A CA 1
ATOM 716 C C . LYS A 1 91 ? 18.594 7.475 -8.201 1.00 69.75 91 LYS A C 1
ATOM 718 O O . LYS A 1 91 ? 19.789 7.485 -8.474 1.00 69.75 91 LYS A O 1
ATOM 723 N N . CYS A 1 92 ? 18.142 7.103 -7.005 1.00 62.75 92 CYS A N 1
ATOM 724 C CA . CYS A 1 92 ? 18.978 6.734 -5.858 1.00 62.75 92 CYS A CA 1
ATOM 725 C C . CYS A 1 92 ? 19.589 5.336 -5.991 1.00 62.75 92 CYS A C 1
ATOM 727 O O . CYS A 1 92 ? 20.679 5.103 -5.475 1.00 62.75 92 CYS A O 1
ATOM 729 N N . SER A 1 93 ? 18.984 4.450 -6.789 1.00 56.53 93 SER A N 1
ATOM 730 C CA . SER A 1 93 ? 19.611 3.184 -7.199 1.00 56.53 93 SER A CA 1
ATOM 731 C C . SER A 1 93 ? 20.948 3.369 -7.956 1.00 56.53 93 SER A C 1
ATOM 733 O O . SER A 1 93 ? 21.686 2.404 -8.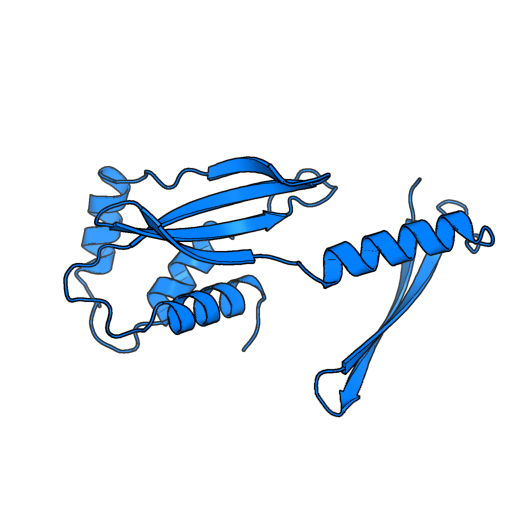162 1.00 56.53 93 SER A O 1
ATOM 735 N N . ARG A 1 94 ? 21.314 4.615 -8.318 1.00 53.78 94 ARG A N 1
ATOM 736 C CA . ARG A 1 94 ? 22.559 5.012 -8.998 1.00 53.78 94 ARG A CA 1
ATOM 737 C C . ARG A 1 94 ? 23.595 5.696 -8.099 1.00 53.78 94 ARG A C 1
ATOM 739 O O . ARG A 1 94 ? 23.960 6.852 -8.320 1.00 53.78 94 ARG A O 1
ATOM 746 N N . TYR A 1 95 ? 24.246 4.932 -7.233 1.00 47.22 95 TYR A N 1
ATOM 747 C CA . TYR A 1 95 ? 25.633 5.260 -6.868 1.00 47.22 95 TYR A CA 1
ATOM 748 C C . TYR A 1 95 ? 26.666 4.896 -7.957 1.00 47.22 95 TYR A C 1
ATOM 750 O O . TYR A 1 95 ? 27.864 5.013 -7.719 1.00 47.22 95 TYR A O 1
ATOM 758 N N . ALA A 1 96 ? 26.261 4.550 -9.187 1.00 47.81 96 ALA A N 1
ATOM 759 C CA . ALA A 1 96 ? 27.185 4.519 -10.321 1.00 47.81 96 ALA A CA 1
ATOM 760 C C . ALA A 1 96 ? 26.538 5.016 -11.625 1.00 47.81 96 ALA A C 1
ATOM 762 O O . ALA A 1 96 ? 25.624 4.411 -12.173 1.00 47.81 96 ALA A O 1
ATOM 763 N N . PHE A 1 97 ? 27.098 6.126 -12.110 1.00 40.03 97 PHE A N 1
ATOM 764 C CA . PHE A 1 97 ? 27.161 6.545 -13.510 1.00 40.03 97 PHE A CA 1
ATOM 765 C C . PHE A 1 97 ? 25.871 6.984 -14.212 1.00 40.03 97 PHE A C 1
ATOM 767 O O . PHE A 1 97 ? 25.448 6.354 -15.165 1.00 40.03 97 PHE A O 1
ATOM 774 N N . PHE A 1 98 ? 25.285 8.125 -13.830 1.00 46.94 98 PHE A N 1
ATOM 775 C CA . PHE A 1 98 ? 24.449 8.904 -14.765 1.00 46.94 98 PHE A CA 1
ATOM 776 C C . PHE A 1 98 ? 24.206 10.331 -14.249 1.00 46.94 98 PHE A C 1
ATOM 778 O O . PHE A 1 98 ? 23.099 10.725 -13.896 1.00 46.94 98 PHE A O 1
ATOM 785 N N . ARG A 1 99 ? 25.277 11.122 -14.125 1.00 47.09 99 ARG A N 1
ATOM 786 C CA . ARG A 1 99 ? 25.205 12.427 -13.440 1.00 47.09 99 ARG A CA 1
ATOM 787 C C . ARG A 1 99 ? 24.791 13.616 -14.311 1.00 47.09 99 ARG A C 1
ATOM 789 O O . ARG A 1 99 ? 24.417 14.631 -13.744 1.00 47.09 99 ARG A O 1
ATOM 796 N N . TYR A 1 100 ? 24.770 13.496 -15.641 1.00 46.28 100 TYR A N 1
ATOM 797 C CA . TYR A 1 100 ? 24.389 14.621 -16.518 1.00 46.28 100 TYR A CA 1
ATOM 798 C C . TYR A 1 100 ? 23.449 14.233 -17.664 1.00 46.28 100 TYR A C 1
ATOM 800 O O . TYR A 1 100 ? 22.574 15.014 -18.028 1.00 46.28 100 TYR A O 1
ATOM 808 N N . ALA A 1 101 ? 23.531 12.996 -18.159 1.00 47.22 101 ALA A N 1
ATOM 809 C CA . ALA A 1 101 ? 22.650 12.535 -19.224 1.00 47.22 101 ALA A CA 1
ATOM 810 C C . ALA A 1 101 ? 21.215 12.255 -18.746 1.00 47.22 101 ALA A C 1
ATOM 812 O O . ALA A 1 101 ? 20.312 12.405 -19.540 1.00 47.22 101 ALA A O 1
ATOM 813 N N . VAL A 1 102 ? 20.948 11.954 -17.467 1.00 51.25 102 VAL A N 1
ATOM 814 C CA . VAL A 1 102 ? 19.572 11.687 -16.985 1.00 51.25 102 VAL A CA 1
ATOM 815 C C . VAL A 1 102 ? 18.791 12.937 -16.670 1.00 51.25 102 VAL A C 1
ATOM 817 O O . VAL A 1 102 ? 17.582 12.886 -16.749 1.00 51.25 102 VAL A O 1
ATOM 820 N N . LEU A 1 103 ? 19.426 14.065 -16.364 1.00 50.72 103 LEU A N 1
ATOM 821 C CA . LEU A 1 103 ? 18.695 15.326 -16.241 1.00 50.72 103 LEU A CA 1
ATOM 822 C C . LEU A 1 103 ? 18.348 15.888 -17.619 1.00 50.72 103 LEU A C 1
ATOM 824 O O . LEU A 1 103 ? 17.224 16.328 -17.809 1.00 50.72 103 LEU A O 1
ATOM 828 N N . LEU A 1 104 ? 19.258 15.795 -18.595 1.00 50.06 104 LEU A N 1
ATOM 829 C CA . LEU A 1 104 ? 18.969 16.199 -19.972 1.00 50.06 104 LEU A CA 1
ATOM 830 C C . LEU A 1 104 ? 18.022 15.212 -20.669 1.00 50.06 104 LEU A C 1
ATOM 832 O O . LEU A 1 104 ? 17.126 15.642 -21.382 1.00 50.06 104 LEU A O 1
ATOM 836 N N . PHE A 1 105 ? 18.176 13.907 -20.419 1.00 51.84 105 PHE A N 1
ATOM 837 C CA . PHE A 1 105 ? 17.251 12.880 -20.888 1.00 51.84 105 PHE A CA 1
ATOM 838 C C . PHE A 1 105 ? 15.933 13.017 -20.147 1.00 51.84 105 PHE A C 1
ATOM 840 O O . PHE A 1 105 ? 14.960 13.207 -20.822 1.00 51.84 105 PHE A O 1
ATOM 847 N N . LEU A 1 106 ? 15.838 13.109 -18.818 1.00 50.88 106 LEU A N 1
ATOM 848 C CA . LEU A 1 106 ? 14.550 13.385 -18.161 1.00 50.88 106 LEU A CA 1
ATOM 849 C C . LEU A 1 106 ? 13.914 14.690 -18.628 1.00 50.88 106 LEU A C 1
ATOM 851 O O . LEU A 1 106 ? 12.705 14.702 -18.661 1.00 50.88 106 LEU A O 1
ATOM 855 N N . PHE A 1 107 ? 14.656 15.739 -19.002 1.00 55.62 107 PHE A N 1
ATOM 856 C CA . PHE A 1 107 ? 14.094 17.006 -19.499 1.00 55.62 107 PHE A CA 1
ATOM 857 C C . PHE A 1 107 ? 13.650 16.930 -20.975 1.00 55.62 107 PHE A C 1
ATOM 859 O O . PHE A 1 107 ? 12.588 17.439 -21.320 1.00 55.62 107 PHE A O 1
ATOM 866 N N . LEU A 1 108 ? 14.404 16.242 -21.842 1.00 48.56 108 LEU A N 1
ATOM 867 C CA . LEU A 1 108 ? 14.049 16.010 -23.254 1.00 48.56 108 LEU A CA 1
ATOM 868 C C . LEU A 1 108 ? 13.058 14.839 -23.435 1.00 48.56 108 LEU A C 1
ATOM 870 O O . LEU A 1 108 ? 12.219 14.868 -24.323 1.00 48.56 108 LEU A O 1
ATOM 874 N N . PHE A 1 109 ? 13.102 13.845 -22.554 1.00 47.19 109 PHE A N 1
ATOM 875 C CA . PHE A 1 109 ? 12.228 12.669 -22.442 1.00 47.19 109 PHE A CA 1
ATOM 876 C C . PHE A 1 109 ? 10.956 12.998 -21.650 1.00 47.19 109 PHE A C 1
ATOM 878 O O . PHE A 1 109 ? 9.913 12.449 -21.985 1.00 47.19 109 PHE A O 1
ATOM 885 N N . TYR A 1 110 ? 10.971 13.963 -20.706 1.00 47.25 110 TYR A N 1
ATOM 886 C CA . TYR A 1 110 ? 9.728 14.561 -20.170 1.00 47.25 110 TYR A CA 1
ATOM 887 C C . TYR A 1 110 ? 8.865 15.081 -21.316 1.00 47.25 110 TYR A C 1
ATOM 889 O O . TYR A 1 110 ? 7.648 14.940 -21.310 1.00 47.25 110 TYR A O 1
ATOM 897 N N . PHE A 1 111 ? 9.532 15.708 -22.286 1.00 42.88 111 PHE A N 1
ATOM 898 C CA . PHE A 1 111 ? 8.906 16.361 -23.422 1.00 42.88 111 PHE A CA 1
ATOM 899 C C . PHE A 1 111 ? 8.521 15.376 -24.540 1.00 42.88 111 PHE A C 1
ATOM 901 O O . PHE A 1 111 ? 7.622 15.681 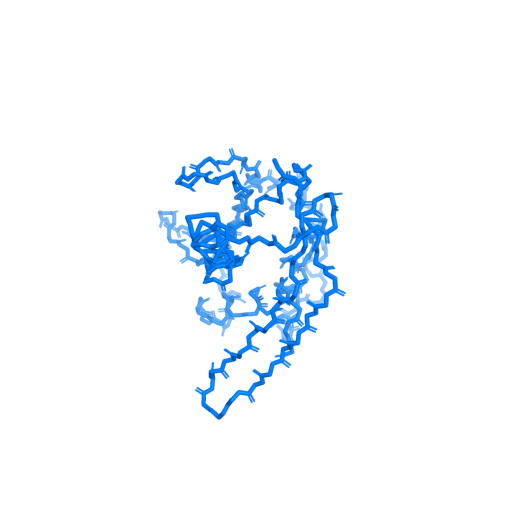-25.316 1.00 42.88 111 PHE A O 1
ATOM 908 N N . TYR A 1 112 ? 9.166 14.202 -24.621 1.00 37.47 112 TYR A N 1
ATOM 909 C CA . TYR A 1 112 ? 8.997 13.265 -25.743 1.00 37.47 112 TYR A CA 1
ATOM 910 C C . TYR A 1 112 ? 8.340 11.916 -25.386 1.00 37.47 112 TYR A C 1
ATOM 912 O O . TYR A 1 112 ? 7.853 11.240 -26.285 1.00 37.47 112 TYR A O 1
ATOM 920 N N . PHE A 1 113 ? 8.303 11.501 -24.113 1.00 39.53 113 PHE A N 1
ATOM 921 C CA . PHE A 1 113 ? 7.961 10.120 -23.730 1.00 39.53 113 PHE A CA 1
ATOM 922 C C . PHE A 1 113 ? 7.164 9.979 -22.424 1.00 39.53 113 PHE A C 1
ATOM 924 O O . PHE A 1 113 ? 7.219 8.938 -21.767 1.00 39.53 113 PHE A O 1
ATOM 931 N N . PHE A 1 114 ? 6.372 10.980 -22.032 1.00 41.28 114 PHE A N 1
ATOM 932 C CA . PHE A 1 114 ? 5.388 10.787 -20.959 1.00 41.28 114 PHE A CA 1
ATOM 933 C C . PHE A 1 114 ? 4.221 9.908 -21.433 1.00 41.28 114 PHE A C 1
ATOM 935 O O . PHE A 1 114 ? 3.087 10.347 -21.571 1.00 41.28 114 PHE A O 1
ATOM 942 N N . GLN A 1 115 ? 4.501 8.626 -21.651 1.00 48.75 115 GLN A N 1
ATOM 943 C CA . GLN A 1 115 ? 3.510 7.567 -21.550 1.00 48.75 115 GLN A CA 1
ATOM 944 C C . GLN A 1 115 ? 3.640 6.912 -20.168 1.00 48.75 115 GLN A C 1
ATOM 946 O O . GLN A 1 115 ? 3.659 5.693 -20.033 1.00 48.75 115 GLN A O 1
ATOM 951 N N . ALA A 1 116 ? 3.766 7.740 -19.124 1.00 51.88 116 ALA A N 1
ATOM 952 C CA . ALA A 1 116 ? 3.401 7.309 -17.786 1.00 51.88 116 ALA A CA 1
ATOM 953 C C . ALA A 1 116 ? 1.874 7.261 -17.764 1.00 51.88 116 ALA A C 1
ATOM 955 O O . ALA A 1 116 ? 1.213 8.276 -17.548 1.00 51.88 116 ALA A O 1
ATOM 956 N N . ASP A 1 117 ? 1.323 6.101 -18.105 1.00 61.59 117 ASP A N 1
ATOM 957 C CA . ASP A 1 117 ? -0.116 5.894 -18.051 1.00 61.59 117 ASP A CA 1
ATOM 958 C C . ASP A 1 117 ? -0.499 5.751 -16.578 1.00 61.59 117 ASP A C 1
ATOM 960 O O . ASP A 1 117 ? -0.144 4.764 -15.922 1.00 61.59 117 ASP A O 1
ATOM 964 N N . ILE A 1 118 ? -1.120 6.804 -16.046 1.00 69.62 118 ILE A N 1
ATOM 965 C CA . ILE A 1 118 ? -1.682 6.831 -14.701 1.00 69.62 118 ILE A CA 1
ATOM 966 C C . ILE A 1 118 ? -3.172 6.602 -14.869 1.00 69.62 118 ILE A C 1
ATOM 968 O O . ILE A 1 118 ? -3.934 7.522 -15.170 1.00 69.62 118 ILE A O 1
ATOM 972 N N . GLY A 1 119 ? -3.579 5.356 -14.674 1.00 73.88 119 GLY A N 1
ATOM 973 C CA . GLY A 1 119 ? -4.978 4.972 -14.760 1.00 73.88 119 GLY A CA 1
ATOM 974 C C . GLY A 1 119 ? -5.511 4.559 -13.400 1.00 73.88 119 GLY A C 1
ATOM 975 O O . GLY A 1 119 ? -4.874 3.782 -12.681 1.00 73.88 119 GLY A O 1
ATOM 976 N N . ARG A 1 120 ? -6.714 5.027 -13.072 1.00 78.88 120 ARG A N 1
ATOM 977 C CA . ARG A 1 120 ? -7.490 4.479 -11.959 1.00 78.88 120 ARG A CA 1
ATOM 978 C C . ARG A 1 120 ? -8.203 3.224 -12.431 1.00 78.88 120 ARG A C 1
ATOM 980 O O . ARG A 1 120 ? -8.948 3.254 -13.407 1.00 78.88 120 ARG A O 1
ATOM 987 N N . HIS A 1 121 ? -7.934 2.119 -11.755 1.00 79.00 121 HIS A N 1
ATOM 988 C CA . HIS A 1 121 ? -8.460 0.810 -12.103 1.00 79.00 121 HIS A CA 1
ATOM 989 C C . HIS A 1 121 ? -9.125 0.188 -10.886 1.00 79.00 121 HIS A C 1
ATOM 991 O O . HIS A 1 121 ? -8.597 0.256 -9.779 1.00 79.00 121 HIS A O 1
ATOM 997 N N . MET A 1 122 ? -10.256 -0.476 -11.104 1.00 75.38 122 MET A N 1
ATOM 998 C CA . MET A 1 122 ? -10.839 -1.347 -10.092 1.00 75.38 122 MET A CA 1
ATOM 999 C C . MET A 1 122 ? -10.086 -2.677 -10.106 1.00 75.38 122 MET A C 1
ATOM 1001 O O . MET A 1 122 ? -10.144 -3.417 -11.088 1.00 75.38 122 MET A O 1
ATOM 1005 N N . ILE A 1 123 ? -9.363 -2.974 -9.029 1.00 72.44 123 ILE A N 1
ATOM 1006 C CA . ILE A 1 123 ? -8.691 -4.256 -8.818 1.00 72.44 123 ILE A CA 1
ATOM 1007 C C . ILE A 1 123 ? -9.395 -4.935 -7.646 1.00 72.44 123 ILE A C 1
ATOM 1009 O O . ILE A 1 123 ? -9.219 -4.560 -6.488 1.00 72.44 123 ILE A O 1
ATOM 1013 N N . GLY A 1 124 ? -10.240 -5.920 -7.958 1.00 73.00 124 GLY A N 1
ATOM 1014 C CA . GLY A 1 124 ? -11.148 -6.509 -6.974 1.00 73.00 124 GLY A CA 1
ATOM 1015 C C . GLY A 1 124 ? -12.232 -5.513 -6.556 1.00 73.00 124 GLY A C 1
ATOM 1016 O O . GLY A 1 124 ? -12.965 -5.004 -7.401 1.00 73.00 124 GLY A O 1
ATOM 1017 N N . ASP A 1 125 ? -12.335 -5.240 -5.257 1.00 71.31 125 ASP A N 1
ATOM 1018 C CA . ASP A 1 125 ? -13.271 -4.287 -4.649 1.00 71.31 125 ASP A CA 1
ATOM 1019 C C . ASP A 1 125 ? -12.649 -2.904 -4.373 1.00 71.31 125 ASP A C 1
ATOM 1021 O O . ASP A 1 125 ? -13.305 -2.043 -3.782 1.00 71.31 125 ASP A O 1
ATOM 1025 N N . LYS A 1 126 ? -11.401 -2.672 -4.809 1.00 72.50 126 LYS A N 1
ATOM 1026 C CA . LYS A 1 126 ? -10.649 -1.439 -4.547 1.00 72.50 126 LYS A CA 1
ATOM 1027 C C . LYS A 1 126 ? -10.300 -0.679 -5.815 1.00 72.50 126 LYS A C 1
ATOM 1029 O O . LYS A 1 126 ? -9.891 -1.262 -6.817 1.00 72.50 126 LYS A O 1
ATOM 1034 N N . GLU A 1 127 ? -10.412 0.640 -5.729 1.00 81.06 127 GLU A N 1
ATOM 1035 C CA . GLU A 1 127 ? -9.842 1.548 -6.716 1.00 81.06 127 GLU A CA 1
ATOM 1036 C C . GLU A 1 127 ? -8.337 1.679 -6.453 1.00 81.06 127 GLU A C 1
ATOM 1038 O O . GLU A 1 127 ? -7.908 1.922 -5.324 1.00 81.06 127 GLU A O 1
ATOM 1043 N N . CYS A 1 128 ? -7.534 1.498 -7.492 1.00 81.50 128 CYS A N 1
ATOM 1044 C CA . CYS A 1 128 ? -6.083 1.580 -7.435 1.00 81.50 128 CYS A CA 1
ATOM 1045 C C . CYS A 1 128 ? -5.575 2.522 -8.525 1.00 81.50 128 CYS A C 1
ATOM 1047 O O . CYS A 1 128 ? -6.006 2.452 -9.676 1.00 81.50 128 CYS A O 1
ATOM 1049 N N . GLU A 1 129 ? -4.609 3.364 -8.177 1.00 84.62 129 GLU A N 1
ATOM 1050 C CA . GLU A 1 129 ? -3.808 4.119 -9.131 1.00 84.62 129 GLU A CA 1
ATOM 1051 C C . GLU A 1 129 ? -2.680 3.217 -9.635 1.00 84.62 129 GLU A C 1
ATOM 1053 O O . GLU A 1 129 ? -1.838 2.741 -8.870 1.00 84.62 129 GLU A O 1
ATOM 1058 N N . VAL A 1 130 ? -2.702 2.940 -10.937 1.00 83.25 130 VAL A N 1
ATOM 1059 C CA . VAL A 1 130 ? -1.696 2.120 -11.609 1.00 83.25 130 VAL A CA 1
ATOM 1060 C C . VAL A 1 130 ? -0.759 3.047 -12.358 1.00 83.25 130 VAL A C 1
ATOM 1062 O O . VAL A 1 130 ? -1.194 3.758 -13.258 1.00 83.25 130 VAL A O 1
ATOM 1065 N N . TYR A 1 131 ? 0.518 3.009 -11.993 1.00 82.75 131 TYR A N 1
ATOM 1066 C CA . TYR A 1 131 ? 1.590 3.733 -12.661 1.00 82.75 131 TYR A CA 1
ATOM 1067 C C . TYR A 1 131 ? 2.370 2.756 -13.527 1.00 82.75 131 TYR A C 1
ATOM 1069 O O . TYR A 1 131 ? 2.912 1.767 -13.023 1.00 82.75 131 TYR A O 1
ATOM 1077 N N . ARG A 1 132 ? 2.429 3.044 -14.826 1.00 79.81 132 ARG A N 1
ATOM 1078 C CA . ARG A 1 132 ? 3.213 2.283 -15.801 1.00 79.81 132 ARG A CA 1
ATOM 1079 C C . ARG A 1 132 ? 4.413 3.105 -16.232 1.00 79.81 132 ARG A C 1
ATOM 1081 O O . ARG A 1 132 ? 4.240 4.233 -16.681 1.00 79.81 132 ARG A O 1
ATOM 1088 N N . ILE A 1 133 ? 5.619 2.571 -16.078 1.00 77.81 133 ILE A N 1
ATOM 1089 C CA . ILE A 1 133 ? 6.855 3.265 -16.448 1.00 77.81 133 ILE A CA 1
ATOM 1090 C C . ILE A 1 133 ? 7.683 2.336 -17.324 1.00 77.81 133 ILE A C 1
ATOM 1092 O O . ILE A 1 133 ? 8.097 1.267 -16.881 1.00 77.81 133 ILE A O 1
ATOM 1096 N N . LEU A 1 134 ? 7.935 2.758 -18.560 1.00 73.25 134 LEU A N 1
ATOM 1097 C CA . LEU A 1 134 ? 8.786 2.026 -19.489 1.00 73.25 134 LEU A CA 1
ATOM 1098 C C . LEU A 1 134 ? 10.243 2.059 -19.003 1.00 73.25 134 LEU A C 1
ATOM 1100 O O . LEU A 1 134 ? 10.776 3.122 -18.676 1.00 73.25 134 LEU A O 1
ATOM 1104 N N . LEU A 1 135 ? 10.877 0.892 -18.948 1.00 72.00 135 LEU A N 1
ATOM 1105 C CA . LEU A 1 135 ? 12.289 0.717 -18.635 1.00 72.00 135 LEU A CA 1
ATOM 1106 C C . LEU A 1 135 ? 13.023 0.364 -19.933 1.00 72.00 135 LEU A C 1
ATOM 1108 O O . LEU A 1 135 ? 12.775 -0.683 -20.523 1.00 72.00 135 LEU A O 1
ATOM 1112 N N . ASP A 1 136 ? 13.925 1.241 -20.369 1.00 64.69 136 ASP A N 1
ATOM 1113 C CA . ASP A 1 136 ? 14.758 1.006 -21.552 1.00 64.69 136 ASP A CA 1
ATOM 1114 C C . ASP A 1 136 ? 15.840 -0.046 -21.255 1.00 64.69 136 ASP A C 1
ATOM 1116 O O . ASP A 1 136 ? 16.709 0.154 -20.406 1.00 64.69 136 ASP A O 1
ATOM 1120 N N . GLU A 1 137 ? 15.798 -1.174 -21.960 1.00 55.22 137 GLU A N 1
ATOM 1121 C CA . GLU A 1 137 ? 16.742 -2.285 -21.806 1.00 55.22 137 GLU A CA 1
ATOM 1122 C C . GLU A 1 137 ? 18.141 -1.985 -22.390 1.00 55.22 137 GLU A C 1
ATOM 1124 O O . GLU A 1 137 ? 19.051 -2.812 -22.306 1.00 55.22 137 GLU A O 1
ATOM 1129 N N . GLY A 1 138 ? 18.356 -0.793 -22.957 1.00 51.56 138 GLY A N 1
ATOM 1130 C CA . GLY A 1 138 ? 19.628 -0.373 -23.538 1.00 51.56 138 GLY A CA 1
ATOM 1131 C C . GLY A 1 138 ? 20.782 -0.311 -22.533 1.00 51.56 138 GLY A C 1
ATOM 1132 O O . GLY A 1 138 ? 20.989 0.721 -21.909 1.00 51.56 138 GLY A O 1
ATOM 1133 N N . ASN A 1 139 ? 21.562 -1.397 -22.406 1.00 46.09 139 ASN A N 1
ATOM 1134 C CA . ASN A 1 139 ? 22.909 -1.551 -21.802 1.00 46.09 139 ASN A CA 1
ATOM 1135 C C . ASN A 1 139 ? 23.233 -0.829 -20.462 1.00 46.09 139 ASN A C 1
ATOM 1137 O O . ASN A 1 139 ? 24.384 -0.847 -20.022 1.00 46.09 139 ASN A O 1
ATOM 1141 N N . GLY A 1 140 ? 22.266 -0.196 -19.796 1.00 52.16 140 GLY A N 1
ATOM 1142 C CA . GLY A 1 140 ? 22.486 0.753 -18.701 1.00 52.16 140 GLY A CA 1
ATOM 1143 C C . GLY A 1 140 ? 21.968 0.295 -17.339 1.00 52.16 140 GLY A C 1
ATOM 1144 O O . GLY A 1 140 ? 22.314 0.906 -16.325 1.00 52.16 140 GLY A O 1
ATOM 1145 N N . PHE A 1 141 ? 21.172 -0.777 -17.285 1.00 52.41 141 PHE A N 1
ATOM 1146 C CA . PHE A 1 141 ? 20.737 -1.379 -16.027 1.00 52.41 141 PHE A CA 1
ATOM 1147 C C . PHE A 1 141 ? 21.758 -2.425 -15.568 1.00 52.41 141 PHE A C 1
ATOM 1149 O O . PHE A 1 141 ? 21.768 -3.563 -16.020 1.00 52.41 141 PHE A O 1
ATOM 1156 N N . SER A 1 142 ? 22.610 -2.056 -14.611 1.00 53.50 142 SER A N 1
ATOM 1157 C CA . SER A 1 142 ? 23.514 -2.992 -13.918 1.00 53.50 142 SER A CA 1
ATOM 1158 C C . SER A 1 142 ? 22.801 -3.864 -12.870 1.00 53.50 142 SER A C 1
ATOM 1160 O O . SER A 1 142 ? 23.438 -4.557 -12.077 1.00 53.50 142 SER A O 1
ATOM 1162 N N . MET A 1 143 ? 21.471 -3.792 -12.815 1.00 61.78 143 MET A N 1
ATOM 1163 C CA . MET A 1 143 ? 20.659 -4.170 -11.671 1.00 61.78 143 MET A CA 1
ATOM 1164 C C . MET A 1 143 ? 19.588 -5.171 -12.085 1.00 61.78 143 MET A C 1
ATOM 1166 O O . MET A 1 143 ? 18.899 -4.960 -13.076 1.00 61.78 143 MET A O 1
ATOM 1170 N N . SER A 1 144 ? 19.422 -6.249 -11.316 1.00 78.25 144 SER A N 1
ATOM 1171 C CA . SER A 1 144 ? 18.344 -7.203 -11.576 1.00 78.25 144 SER A CA 1
ATOM 1172 C C . SER A 1 144 ? 16.978 -6.561 -11.322 1.00 78.25 144 SER A C 1
ATOM 1174 O O . SER A 1 144 ? 16.827 -5.748 -10.405 1.00 78.25 144 SER A O 1
ATOM 1176 N N . TRP A 1 145 ? 15.965 -6.979 -12.084 1.00 80.19 145 TRP A N 1
ATOM 1177 C CA . TRP A 1 145 ? 14.582 -6.509 -11.939 1.00 80.19 145 TRP A CA 1
ATOM 1178 C C . TRP A 1 145 ? 14.074 -6.588 -10.497 1.00 80.19 145 TRP A C 1
ATOM 1180 O O . TRP A 1 145 ? 13.537 -5.618 -9.971 1.00 80.19 145 TRP A O 1
ATOM 1190 N N . LYS A 1 146 ? 14.389 -7.685 -9.797 1.00 83.12 146 LYS A N 1
ATOM 1191 C CA . LYS A 1 146 ? 14.067 -7.868 -8.372 1.00 83.12 146 LYS A CA 1
ATOM 1192 C C . LYS A 1 146 ? 14.644 -6.777 -7.471 1.00 83.12 146 LYS A C 1
ATOM 1194 O O . LYS A 1 146 ? 14.033 -6.411 -6.472 1.00 83.12 146 LYS A O 1
ATOM 1199 N N . LYS A 1 147 ? 15.841 -6.274 -7.781 1.00 83.12 147 LYS A N 1
ATOM 1200 C CA . LYS A 1 147 ? 16.472 -5.226 -6.977 1.00 83.12 147 LYS A CA 1
ATOM 1201 C C . LYS A 1 147 ? 15.805 -3.873 -7.254 1.00 83.12 147 LYS A C 1
ATOM 1203 O O . LYS A 1 147 ? 15.612 -3.114 -6.314 1.00 83.12 147 LYS A O 1
ATOM 1208 N N . ILE A 1 148 ? 15.402 -3.597 -8.499 1.00 81.62 148 ILE A N 1
ATOM 1209 C CA . ILE A 1 148 ? 14.616 -2.398 -8.849 1.00 81.62 148 ILE A CA 1
ATOM 1210 C C . ILE A 1 148 ? 13.267 -2.411 -8.122 1.00 81.62 148 ILE A C 1
ATOM 1212 O O . ILE A 1 148 ? 12.915 -1.425 -7.479 1.00 81.62 148 ILE A O 1
ATOM 1216 N N . GLU A 1 149 ? 12.549 -3.539 -8.148 1.00 86.69 149 GLU A N 1
ATOM 1217 C CA . GLU A 1 149 ? 11.294 -3.707 -7.402 1.00 86.69 149 GLU A CA 1
ATOM 1218 C C . GLU A 1 149 ? 11.477 -3.437 -5.906 1.00 86.69 149 GLU A C 1
ATOM 1220 O O . GLU A 1 149 ? 10.655 -2.759 -5.292 1.00 86.69 149 GLU A O 1
ATOM 1225 N N . CYS A 1 150 ? 12.565 -3.953 -5.326 1.00 86.25 150 CYS A N 1
ATOM 1226 C CA . CYS A 1 150 ? 12.885 -3.772 -3.916 1.00 86.25 150 CYS A CA 1
ATOM 1227 C C . CYS A 1 150 ? 13.131 -2.297 -3.567 1.00 86.25 150 CYS A C 1
ATOM 1229 O O . CYS A 1 150 ? 12.509 -1.793 -2.637 1.00 86.25 150 CYS A O 1
ATOM 1231 N N . GLU A 1 151 ? 13.977 -1.586 -4.320 1.00 83.50 151 GLU A N 1
ATOM 1232 C CA . GLU A 1 151 ? 14.290 -0.172 -4.055 1.00 83.50 151 GLU A CA 1
ATOM 1233 C C . GLU A 1 151 ? 13.070 0.738 -4.226 1.00 83.50 151 GLU A C 1
ATOM 1235 O O . GLU A 1 151 ? 12.811 1.605 -3.392 1.00 83.50 151 GLU A O 1
ATOM 1240 N N . VAL A 1 152 ? 12.283 0.520 -5.283 1.00 84.12 152 VAL A N 1
ATOM 1241 C CA . VAL A 1 152 ? 11.046 1.278 -5.517 1.00 84.12 152 VAL A CA 1
ATOM 1242 C C . VAL A 1 152 ? 10.051 1.026 -4.388 1.00 84.12 152 VAL A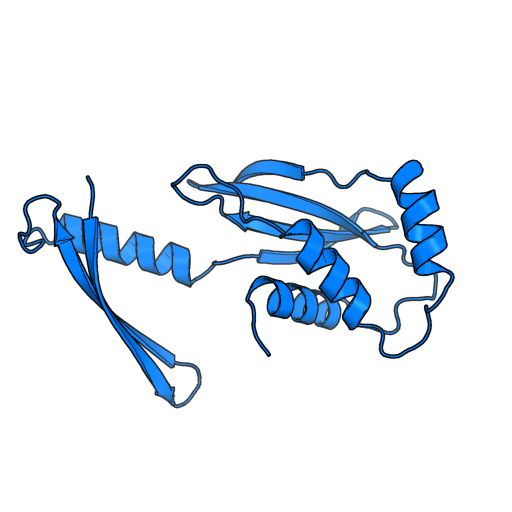 C 1
ATOM 1244 O O . VAL A 1 152 ? 9.474 1.972 -3.854 1.00 84.12 152 VAL A O 1
ATOM 1247 N N . ARG A 1 153 ? 9.891 -0.235 -3.965 1.00 87.38 153 ARG A N 1
ATOM 1248 C CA . ARG A 1 153 ? 9.035 -0.582 -2.828 1.00 87.38 153 ARG A CA 1
ATOM 1249 C C . ARG A 1 153 ? 9.529 0.065 -1.539 1.00 87.38 153 ARG A C 1
ATOM 1251 O O . ARG A 1 153 ? 8.714 0.627 -0.820 1.00 87.38 153 ARG A O 1
ATOM 1258 N N . LYS A 1 154 ? 10.831 0.018 -1.253 1.00 84.25 154 LYS A N 1
ATOM 1259 C CA . LYS A 1 154 ? 11.417 0.643 -0.062 1.00 84.25 154 LYS A CA 1
ATOM 1260 C C . LYS A 1 154 ? 11.137 2.140 -0.018 1.00 84.25 154 LYS A C 1
ATOM 1262 O O . LYS A 1 154 ? 10.605 2.617 0.977 1.00 84.25 154 LYS A O 1
ATOM 1267 N N . MET A 1 155 ? 11.397 2.849 -1.117 1.00 83.69 155 MET A N 1
ATOM 1268 C CA . MET A 1 155 ? 11.156 4.290 -1.204 1.00 83.69 1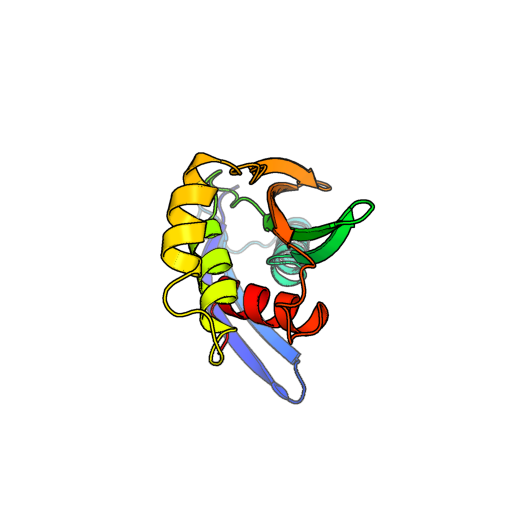55 MET A CA 1
ATOM 1269 C C . MET A 1 155 ? 9.680 4.635 -0.983 1.00 83.69 155 MET A C 1
ATOM 1271 O O . MET A 1 155 ? 9.360 5.504 -0.178 1.00 83.69 155 MET A O 1
ATOM 1275 N N . LEU A 1 156 ? 8.769 3.909 -1.638 1.00 82.94 156 LEU A N 1
ATOM 1276 C CA . LEU A 1 156 ? 7.332 4.157 -1.515 1.00 82.94 156 LEU A CA 1
ATOM 1277 C C . LEU A 1 156 ? 6.789 3.810 -0.125 1.00 82.94 156 LEU A C 1
ATOM 1279 O O . LEU A 1 156 ? 5.907 4.497 0.384 1.00 82.94 156 LEU A O 1
ATOM 1283 N N . MET A 1 157 ? 7.331 2.775 0.515 1.00 81.31 157 MET A N 1
ATOM 1284 C CA . MET A 1 157 ? 6.952 2.383 1.872 1.00 81.31 157 MET A CA 1
ATOM 1285 C C . MET A 1 157 ? 7.659 3.207 2.961 1.00 81.31 157 MET A C 1
ATOM 1287 O O . MET A 1 157 ? 7.302 3.082 4.131 1.00 81.31 157 MET A O 1
ATOM 1291 N N . GLY A 1 158 ? 8.642 4.043 2.602 1.00 78.12 158 GLY A N 1
ATOM 1292 C CA . GLY A 1 158 ? 9.489 4.761 3.559 1.00 78.12 158 GLY A CA 1
ATOM 1293 C C . GLY A 1 158 ? 10.373 3.831 4.397 1.00 78.12 158 GLY A C 1
ATOM 1294 O O . GLY A 1 158 ? 10.634 4.121 5.561 1.00 78.12 158 GLY A O 1
ATOM 1295 N N . TRP A 1 159 ? 10.766 2.682 3.844 1.00 78.19 159 TRP A N 1
ATOM 1296 C CA . TRP A 1 159 ? 11.642 1.711 4.503 1.00 78.19 159 TRP A CA 1
ATOM 1297 C C . TRP A 1 159 ? 13.112 2.020 4.201 1.00 78.19 159 TRP A C 1
ATOM 1299 O O . TRP A 1 159 ? 13.454 2.294 3.050 1.00 78.19 159 TRP A O 1
ATOM 1309 N N . GLU A 1 160 ? 13.969 1.931 5.223 1.00 56.75 160 GLU A N 1
ATOM 1310 C CA . GLU A 1 160 ? 15.436 2.032 5.098 1.00 56.75 160 GLU A CA 1
ATOM 1311 C C . GLU A 1 160 ? 16.062 0.786 4.426 1.00 56.75 160 GLU A C 1
ATOM 1313 O O . GLU A 1 160 ? 15.585 -0.363 4.606 1.00 56.75 160 GLU A O 1
#

Radius of gyration: 19.89 Å; chains: 1; bounding box: 48×30×49 Å

InterPro domains:
  IPR040217 ACT domain-containing protein ACR1-12 [PTHR31096] (1-149)
  IPR056805 ACT domain-containing protein ACR9/10, C-terminal domain [PF24926] (65-158)

pLDDT: mean 73.32, std 14.52, range [37.47, 91.94]

Organism: Papaver somniferum (NCBI:txid3469)

Secondary structure (DSSP, 8-state):
--EEEEEEEEEEPSTT-EEEEEEEEETTS-B---HHHHHHHHHHHHHHHH-S-EEEEEEETTEEEEEEEEEPPTTSPPPTTHHHHHHHHHHHT-SSS-SSHHHHHHHHHHHH----EEEEEEETTEEEEEEEEEE--SS---S-HHHHHHHHHHHHHT--

Sequence (160 aa):
MYYQISYGRFSIKHEQNCELDLFVVQADGKKIVDLNKQNALCSRLRMELLHPLQVAVVSRGPDSELLVVNPVELSGSGRPLVFYDITLALKCSRYAFFRYAVLLFLFLFYFYFFQADIGRHMIGDKECEVYRILLDEGNGFSMSWKKIECEVRKMLMGWE